Protein AF-A0AA94ITA0-F1 (afdb_monomer_lite)

Foldseek 3Di:
DLVVCVVQLPDDWDKDKDWDFPVVVVVVVVLQADKDFDDDWDDDPNTTTTTIMGHSVRCCSNCVVCNVVVVVD

Secondary structure (DSSP, 8-state):
-HHHHHHHHHSSS-EEEEEEEHHHHHHHHHTT---EE-S--EEETTEEEEEEEEEHHHHHHHHHHHGGGGG--

Organism: NCBI:txid1177574

Sequence (73 aa):
MALAVKPIVEDKYSYMIAEIDSKLLKVMKVLRFGTSQIGKSIDYLTSETIPVCFSKRGIMGFFSKYGELCKAA

Structure (mmCIF, N/CA/C/O backbone):
data_AF-A0AA94ITA0-F1
#
_entry.id   AF-A0AA94ITA0-F1
#
loop_
_atom_site.group_PDB
_atom_site.id
_atom_site.type_symbol
_atom_site.label_atom_id
_atom_site.label_alt_id
_atom_site.label_comp_id
_atom_site.label_asym_id
_atom_site.label_entity_id
_atom_site.label_seq_id
_atom_site.pdbx_PDB_ins_code
_atom_site.Cartn_x
_atom_site.Cartn_y
_atom_site.Cartn_z
_atom_site.occupancy
_atom_site.B_iso_or_equiv
_atom_site.auth_seq_id
_atom_site.auth_comp_id
_atom_site.auth_asym_id
_atom_site.auth_atom_id
_atom_site.pdbx_PDB_model_num
ATOM 1 N N . MET A 1 1 ? 1.323 -5.182 7.187 1.00 81.75 1 MET A N 1
ATOM 2 C CA . MET A 1 1 ? 0.485 -4.328 6.307 1.00 81.75 1 MET A CA 1
ATOM 3 C C . MET A 1 1 ? -0.758 -3.785 7.010 1.00 81.75 1 MET A C 1
ATOM 5 O O . MET A 1 1 ? -0.936 -2.580 6.974 1.00 81.75 1 MET A O 1
ATOM 9 N N . ALA A 1 2 ? -1.575 -4.607 7.691 1.00 89.94 2 ALA A N 1
ATOM 10 C CA . ALA A 1 2 ? -2.774 -4.134 8.411 1.00 89.94 2 ALA A CA 1
ATOM 11 C C . ALA A 1 2 ? -2.485 -3.020 9.440 1.00 89.94 2 ALA A C 1
ATOM 13 O O . ALA A 1 2 ? -3.121 -1.972 9.393 1.00 89.94 2 ALA A O 1
ATOM 14 N N . LEU A 1 3 ? -1.448 -3.185 10.270 1.00 92.12 3 LEU A N 1
ATOM 15 C CA . LEU A 1 3 ? -1.001 -2.141 11.205 1.00 92.12 3 LEU A CA 1
ATOM 16 C C . LEU A 1 3 ? -0.505 -0.870 10.501 1.00 92.12 3 LEU A C 1
ATOM 18 O O . LEU A 1 3 ? -0.767 0.227 10.971 1.00 92.12 3 LEU A O 1
ATOM 22 N N . ALA A 1 4 ? 0.168 -1.008 9.355 1.00 90.31 4 ALA A N 1
ATOM 23 C CA . ALA A 1 4 ? 0.711 0.131 8.610 1.00 90.31 4 ALA A CA 1
ATOM 24 C C . ALA A 1 4 ? -0.394 1.007 7.999 1.00 90.31 4 ALA A C 1
ATOM 26 O O . ALA A 1 4 ? -0.240 2.218 7.895 1.00 90.31 4 ALA A O 1
ATOM 27 N N . VAL A 1 5 ? -1.520 0.401 7.612 1.00 93.06 5 VAL A N 1
ATOM 28 C CA . VAL A 1 5 ? -2.649 1.128 7.016 1.00 93.06 5 VAL A CA 1
ATOM 29 C C . VAL A 1 5 ? -3.690 1.575 8.045 1.00 93.06 5 VAL A C 1
ATOM 31 O O . VAL A 1 5 ? -4.544 2.395 7.715 1.00 93.06 5 VAL A O 1
ATOM 34 N N . LYS A 1 6 ? -3.624 1.074 9.288 1.00 93.88 6 LYS A N 1
ATOM 35 C CA . LYS A 1 6 ? -4.554 1.420 10.375 1.00 93.88 6 LYS A CA 1
ATOM 36 C C . LYS A 1 6 ? -4.660 2.940 10.609 1.00 93.88 6 LYS A C 1
ATOM 38 O O . LYS A 1 6 ? -5.790 3.423 10.574 1.00 93.88 6 LYS A O 1
ATOM 43 N N . PRO A 1 7 ? -3.559 3.717 10.711 1.00 92.50 7 PRO A N 1
ATOM 44 C CA . PRO A 1 7 ? -3.651 5.171 10.889 1.00 92.50 7 PRO A CA 1
ATOM 45 C C . PRO A 1 7 ? -4.391 5.873 9.742 1.00 92.50 7 PRO A C 1
ATOM 47 O O . PRO A 1 7 ? -5.096 6.857 9.946 1.00 92.50 7 PRO A O 1
ATOM 50 N N . 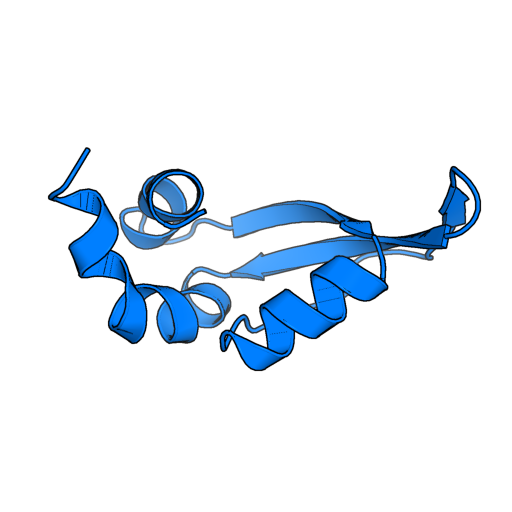ILE A 1 8 ? -4.278 5.336 8.524 1.00 93.62 8 ILE A N 1
ATOM 51 C CA . ILE A 1 8 ? -4.964 5.866 7.343 1.00 93.62 8 ILE A CA 1
ATOM 52 C C . ILE A 1 8 ? -6.470 5.574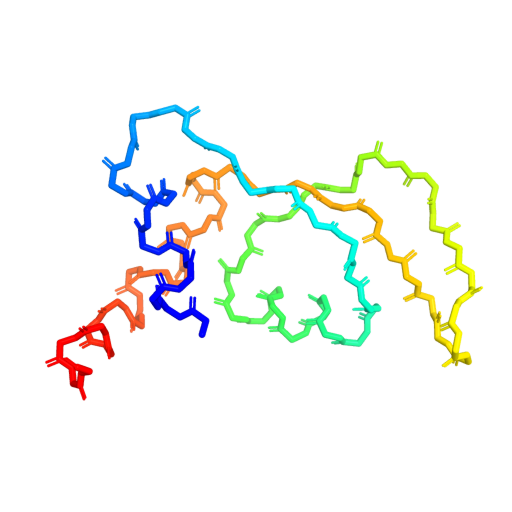 7.436 1.00 93.62 8 ILE A C 1
ATOM 54 O O . ILE A 1 8 ? -7.305 6.396 7.084 1.00 93.62 8 ILE A O 1
ATOM 58 N N . VAL A 1 9 ? -6.873 4.417 7.949 1.00 93.75 9 VAL A N 1
ATOM 59 C CA . VAL A 1 9 ? -8.304 4.111 8.091 1.00 93.75 9 VAL A CA 1
ATOM 60 C C . VAL A 1 9 ? -8.948 4.884 9.248 1.00 93.75 9 VAL A C 1
ATOM 62 O O . VAL A 1 9 ? -10.121 5.251 9.151 1.00 93.75 9 VAL A O 1
ATOM 65 N N . GLU A 1 10 ?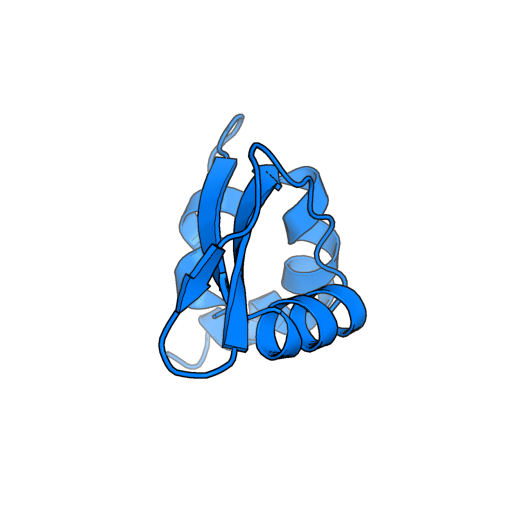 -8.205 5.154 10.320 1.00 92.94 10 GLU A N 1
ATOM 66 C CA . GLU A 1 10 ? -8.714 5.849 11.510 1.00 92.94 10 GLU A CA 1
ATOM 67 C C . GLU A 1 10 ? -8.891 7.359 11.288 1.00 92.94 10 GLU A C 1
ATOM 69 O O . GLU A 1 10 ? -9.867 7.935 11.769 1.00 92.94 10 GLU A O 1
ATOM 74 N N . ASP A 1 11 ? -8.033 7.989 10.485 1.00 94.38 11 ASP A N 1
ATOM 75 C CA . ASP A 1 11 ? -8.164 9.408 10.148 1.00 94.38 11 ASP A CA 1
ATOM 76 C C . ASP A 1 11 ? -9.329 9.692 9.169 1.00 94.38 11 ASP A C 1
ATOM 78 O O . ASP A 1 11 ? -9.796 8.819 8.427 1.00 94.38 11 ASP A O 1
ATOM 82 N N . LYS A 1 12 ? -9.857 10.923 9.173 1.00 87.31 12 LYS A N 1
ATOM 83 C CA . LYS A 1 12 ? -11.030 11.318 8.378 1.00 87.31 12 LYS A CA 1
ATOM 84 C C . LYS A 1 12 ? -10.722 11.498 6.885 1.00 87.31 12 LYS A C 1
ATOM 86 O O . LYS A 1 12 ? -11.552 11.096 6.068 1.00 87.31 12 LYS A O 1
ATOM 91 N N . TYR A 1 13 ? -9.570 12.071 6.528 1.00 86.62 13 TYR A N 1
ATOM 92 C CA . TYR A 1 13 ? -9.227 12.475 5.152 1.00 86.62 13 TYR A CA 1
ATOM 93 C C . TYR A 1 13 ? -7.780 12.140 4.780 1.00 86.62 13 TYR A C 1
ATOM 95 O O . TYR A 1 13 ? -7.089 12.906 4.109 1.00 86.62 13 TYR A O 1
ATOM 103 N N . SER A 1 14 ? -7.319 10.978 5.208 1.00 94.19 14 SER A N 1
ATOM 104 C CA . SER A 1 14 ? -5.950 10.538 4.996 1.00 94.19 14 SER A CA 1
ATOM 105 C C . SER A 1 14 ? -5.742 9.822 3.662 1.00 94.19 14 SER A C 1
ATOM 107 O O . SER A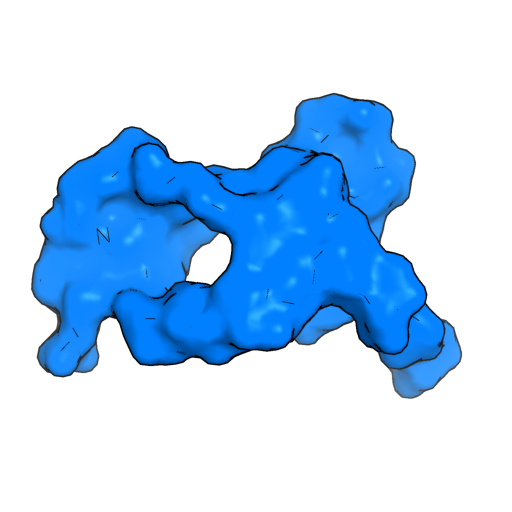 1 14 ? -6.645 9.239 3.039 1.00 94.19 14 SER A O 1
ATOM 109 N N . TYR A 1 15 ? -4.478 9.851 3.258 1.00 94.12 15 TYR A N 1
ATOM 110 C CA . TYR A 1 15 ? -3.963 9.189 2.077 1.00 94.12 15 TYR A CA 1
ATOM 111 C C . TYR A 1 15 ? -2.652 8.496 2.424 1.00 94.12 15 TYR A C 1
ATOM 113 O O . TYR A 1 15 ? -1.861 8.998 3.218 1.00 94.12 15 TYR A O 1
ATOM 121 N N . MET A 1 16 ? -2.413 7.355 1.789 1.00 93.44 16 MET A N 1
ATOM 122 C CA . MET A 1 16 ? -1.100 6.727 1.739 1.00 93.44 16 MET A CA 1
ATOM 123 C C . MET A 1 16 ? -0.487 7.024 0.375 1.00 93.44 16 MET A C 1
ATOM 125 O O . MET A 1 16 ? -1.129 6.788 -0.648 1.00 93.44 16 MET A O 1
ATOM 129 N N . ILE A 1 17 ? 0.745 7.521 0.361 1.00 95.31 17 ILE A N 1
ATOM 130 C CA . ILE A 1 17 ? 1.549 7.693 -0.851 1.00 95.31 17 ILE A CA 1
ATOM 131 C C . ILE A 1 17 ? 2.738 6.748 -0.734 1.00 95.31 17 ILE A C 1
ATOM 133 O O . ILE A 1 17 ? 3.343 6.657 0.333 1.00 95.31 17 ILE A O 1
ATOM 137 N N . ALA A 1 18 ? 3.036 6.017 -1.803 1.00 94.75 18 ALA A N 1
ATOM 138 C CA . ALA A 1 18 ? 4.137 5.067 -1.818 1.00 94.75 18 ALA A CA 1
ATOM 139 C C . ALA A 1 18 ? 4.672 4.855 -3.234 1.00 94.75 18 ALA A C 1
ATOM 141 O O . ALA A 1 18 ? 3.926 4.920 -4.208 1.00 94.75 18 ALA A O 1
ATOM 142 N N . GLU A 1 19 ? 5.953 4.527 -3.330 1.00 96.50 19 GLU A N 1
ATOM 143 C CA . GLU A 1 19 ? 6.549 3.916 -4.513 1.00 96.50 19 GLU A CA 1
ATOM 144 C C . GLU A 1 19 ? 6.541 2.403 -4.308 1.00 96.50 19 GLU A C 1
ATOM 146 O O . GLU A 1 19 ? 7.039 1.905 -3.297 1.00 96.50 19 GLU A O 1
ATOM 151 N N . ILE A 1 20 ? 5.895 1.666 -5.211 1.00 95.75 20 ILE A N 1
ATOM 152 C CA . ILE A 1 20 ? 5.651 0.234 -5.026 1.00 95.75 20 ILE A CA 1
ATOM 153 C C . ILE A 1 20 ? 6.108 -0.528 -6.260 1.00 95.75 20 ILE A C 1
ATOM 155 O O . ILE A 1 20 ? 5.743 -0.192 -7.385 1.00 95.75 20 ILE A O 1
ATOM 159 N N . ASP A 1 21 ? 6.860 -1.598 -6.024 1.00 96.94 21 ASP A N 1
ATOM 160 C CA . ASP A 1 21 ? 7.172 -2.603 -7.034 1.00 96.94 21 ASP A CA 1
ATOM 161 C C . ASP A 1 21 ? 5.897 -3.119 -7.733 1.00 96.94 21 ASP A C 1
ATOM 163 O O . ASP A 1 21 ? 4.890 -3.449 -7.100 1.00 96.94 21 ASP A O 1
ATOM 167 N N . SER A 1 22 ? 5.939 -3.238 -9.057 1.00 96.25 22 SER A N 1
ATOM 168 C CA . SER A 1 22 ? 4.794 -3.622 -9.886 1.00 96.25 22 SER A CA 1
ATOM 169 C C . SER A 1 22 ? 4.201 -4.992 -9.525 1.00 96.25 22 SER A C 1
ATOM 171 O O . SER A 1 22 ? 2.989 -5.196 -9.663 1.00 96.25 22 SER A O 1
ATOM 173 N N . LYS A 1 23 ? 5.007 -5.943 -9.029 1.00 96.12 23 LYS A N 1
ATOM 174 C CA . LYS A 1 23 ? 4.540 -7.273 -8.605 1.00 96.12 23 LYS A CA 1
ATOM 175 C C . LYS A 1 23 ? 3.841 -7.177 -7.253 1.00 96.12 23 LYS A C 1
ATOM 177 O O . LYS A 1 23 ? 2.750 -7.730 -7.103 1.00 96.12 23 LYS A O 1
ATOM 182 N N . LEU A 1 24 ? 4.394 -6.417 -6.307 1.00 95.56 24 LEU A N 1
ATOM 183 C CA . LEU A 1 24 ? 3.723 -6.133 -5.037 1.00 95.56 24 LEU A CA 1
ATOM 184 C C . LEU A 1 24 ? 2.402 -5.380 -5.260 1.00 95.56 24 LEU A C 1
ATOM 186 O O . LEU A 1 24 ? 1.382 -5.749 -4.676 1.00 95.56 24 LEU A O 1
ATOM 190 N N . LEU A 1 25 ? 2.370 -4.398 -6.166 1.00 96.06 25 LEU A N 1
ATOM 191 C CA . LEU A 1 25 ? 1.149 -3.661 -6.496 1.00 96.06 25 LEU A CA 1
ATOM 192 C C . LEU A 1 25 ? 0.047 -4.588 -7.037 1.00 96.06 25 LEU A C 1
ATOM 194 O O . LEU A 1 25 ? -1.123 -4.430 -6.679 1.00 96.06 25 LEU A O 1
ATOM 198 N N . LYS A 1 26 ? 0.396 -5.593 -7.855 1.00 96.19 26 LYS A N 1
ATOM 199 C CA . LYS A 1 26 ? -0.557 -6.623 -8.315 1.00 96.19 26 LYS A CA 1
ATOM 200 C C . LYS A 1 26 ? -1.146 -7.409 -7.142 1.00 96.19 26 LYS A C 1
ATOM 202 O O . LYS A 1 26 ? -2.363 -7.576 -7.082 1.00 96.19 26 LYS A O 1
ATOM 207 N N . VAL A 1 27 ? -0.316 -7.832 -6.185 1.00 96.12 27 VAL A N 1
ATOM 208 C CA . VAL A 1 27 ? -0.779 -8.527 -4.970 1.00 96.12 27 VAL A CA 1
ATOM 209 C C . VAL A 1 27 ? -1.709 -7.631 -4.150 1.00 96.12 27 VAL A C 1
ATOM 211 O O . VAL A 1 27 ? -2.781 -8.069 -3.734 1.00 96.12 27 VAL A O 1
ATOM 214 N N . MET A 1 28 ? -1.363 -6.355 -3.970 1.00 95.50 28 MET A N 1
ATOM 215 C CA . MET A 1 28 ? -2.207 -5.402 -3.242 1.00 95.50 28 MET A CA 1
ATOM 216 C C . MET A 1 28 ? -3.578 -5.214 -3.906 1.00 95.50 28 MET A C 1
ATOM 218 O O . MET A 1 28 ? -4.596 -5.201 -3.214 1.00 95.50 28 MET A O 1
ATOM 222 N N . LYS A 1 29 ? -3.645 -5.145 -5.242 1.00 94.88 29 LYS A N 1
ATOM 223 C CA . LYS A 1 29 ? -4.924 -5.074 -5.973 1.00 94.88 29 LYS A CA 1
ATOM 224 C C . LYS A 1 29 ? -5.801 -6.306 -5.715 1.00 94.88 29 LYS A C 1
ATOM 226 O O . LYS A 1 29 ? -6.988 -6.154 -5.431 1.00 94.88 29 LYS A O 1
ATOM 231 N N . VAL A 1 30 ? -5.225 -7.513 -5.723 1.00 96.75 30 VAL A N 1
ATOM 232 C CA . VAL A 1 30 ? -5.942 -8.762 -5.373 1.00 96.75 30 VAL A CA 1
ATOM 233 C C . VAL A 1 30 ? -6.444 -8.734 -3.925 1.00 96.75 30 VAL A C 1
ATOM 235 O O . VAL A 1 30 ? -7.553 -9.181 -3.630 1.00 96.75 30 VAL A O 1
ATOM 238 N N . LEU A 1 31 ? -5.668 -8.131 -3.024 1.00 95.75 31 LEU A N 1
ATOM 239 C CA . LEU A 1 31 ? -6.038 -7.900 -1.627 1.00 95.75 31 LEU A CA 1
ATOM 240 C C . LEU A 1 31 ? -7.055 -6.759 -1.427 1.00 95.75 31 LEU A C 1
ATOM 242 O O . LEU A 1 31 ? -7.323 -6.390 -0.285 1.00 95.75 31 LEU A O 1
ATOM 246 N N . ARG A 1 32 ? -7.682 -6.259 -2.502 1.00 95.31 32 ARG A N 1
ATOM 247 C CA . ARG A 1 32 ? -8.740 -5.231 -2.498 1.00 95.31 32 ARG A CA 1
ATOM 248 C C . ARG A 1 32 ? -8.270 -3.825 -2.126 1.00 95.31 32 ARG A C 1
ATOM 250 O O . ARG A 1 32 ? -9.059 -3.037 -1.605 1.00 95.31 32 ARG A O 1
ATOM 257 N N . PHE A 1 33 ? -7.017 -3.488 -2.423 1.00 95.44 33 PHE A N 1
ATOM 258 C CA . PHE A 1 33 ? -6.597 -2.090 -2.436 1.00 95.44 33 PHE A CA 1
ATOM 259 C C . PHE A 1 33 ? -7.058 -1.394 -3.723 1.00 95.44 33 PHE A C 1
ATOM 261 O O . PHE A 1 33 ? -6.745 -1.831 -4.830 1.00 95.44 33 PHE A O 1
ATOM 268 N N . GLY A 1 34 ? -7.758 -0.273 -3.570 1.00 94.25 34 GLY A N 1
ATOM 269 C CA . GLY A 1 34 ? -7.993 0.708 -4.624 1.00 94.25 34 GLY A CA 1
ATOM 270 C C . GLY A 1 34 ? -6.814 1.672 -4.717 1.00 94.25 34 GLY A C 1
ATOM 271 O O . GLY A 1 34 ? -6.506 2.362 -3.745 1.00 94.25 34 GLY A O 1
ATOM 272 N N . THR A 1 35 ? -6.152 1.698 -5.873 1.00 92.62 35 THR A N 1
ATOM 273 C CA . THR A 1 35 ? -4.879 2.403 -6.085 1.00 92.62 35 THR A CA 1
ATOM 274 C C . THR A 1 35 ? -4.995 3.356 -7.264 1.00 92.62 35 THR A C 1
ATOM 276 O O . THR A 1 35 ? -5.513 2.944 -8.304 1.00 92.62 35 THR A O 1
ATOM 279 N N . SER A 1 36 ? -4.418 4.549 -7.160 1.00 95.12 36 SER A N 1
ATOM 280 C CA . SER A 1 36 ? -4.245 5.454 -8.299 1.00 95.12 36 SER A CA 1
ATOM 281 C C . SER A 1 36 ? -2.763 5.717 -8.517 1.00 95.12 36 SER A C 1
ATOM 283 O O . SER A 1 36 ? -2.057 6.080 -7.583 1.00 95.12 36 SER A O 1
ATOM 285 N N . GLN A 1 37 ? -2.280 5.527 -9.741 1.00 96.38 37 GLN A N 1
ATOM 286 C CA . GLN A 1 37 ? -0.924 5.930 -10.105 1.00 96.38 37 GLN A CA 1
ATOM 287 C C . GLN A 1 37 ? -0.864 7.458 -10.185 1.00 96.38 37 GLN A C 1
ATOM 289 O O . GLN A 1 37 ? -1.738 8.074 -10.793 1.00 96.38 37 GLN A O 1
ATOM 294 N N . ILE A 1 38 ? 0.141 8.062 -9.551 1.00 97.31 38 ILE A N 1
ATOM 295 C CA . ILE A 1 38 ? 0.265 9.528 -9.429 1.00 97.31 38 ILE A CA 1
ATOM 296 C C . ILE A 1 38 ? 1.453 10.107 -10.204 1.00 97.31 38 ILE A C 1
ATOM 298 O O . ILE A 1 38 ? 1.666 11.315 -10.195 1.00 97.31 38 ILE A O 1
ATOM 302 N N . GLY A 1 39 ? 2.224 9.264 -10.886 1.00 96.56 39 GLY A N 1
ATOM 303 C CA . GLY A 1 39 ? 3.395 9.680 -11.649 1.00 96.56 39 GLY A CA 1
ATOM 304 C C . GLY A 1 39 ? 3.867 8.603 -12.615 1.00 96.56 39 GLY A C 1
ATOM 305 O O . GLY A 1 39 ? 3.277 7.525 -12.703 1.00 96.56 39 GLY A O 1
ATOM 306 N N . LYS A 1 40 ? 4.937 8.896 -13.355 1.00 97.50 40 LYS A N 1
ATOM 307 C CA . LYS A 1 40 ? 5.573 7.912 -14.239 1.00 97.50 40 LYS A CA 1
ATOM 308 C C . LYS A 1 40 ? 6.269 6.840 -13.402 1.00 97.50 40 LYS A C 1
ATOM 310 O O . LYS A 1 40 ? 6.850 7.158 -12.369 1.00 97.50 40 LYS A O 1
ATOM 315 N N . SER A 1 41 ? 6.186 5.592 -13.845 1.00 96.88 41 SER A N 1
ATOM 316 C CA . SER A 1 41 ? 6.987 4.514 -13.278 1.00 96.88 41 SER A CA 1
ATOM 317 C C . SER A 1 41 ? 8.451 4.645 -13.697 1.00 96.88 41 SER A C 1
ATOM 319 O O . SER A 1 41 ? 8.771 5.310 -14.687 1.00 96.88 41 SER A O 1
ATOM 321 N N . ILE A 1 42 ? 9.331 4.020 -12.918 1.00 97.50 42 ILE A N 1
ATOM 322 C CA . ILE A 1 42 ? 10.759 3.893 -13.215 1.00 97.50 42 ILE A CA 1
ATOM 323 C C . ILE A 1 42 ? 11.190 2.441 -13.033 1.00 97.50 42 ILE A C 1
ATOM 325 O O . ILE A 1 42 ? 10.660 1.742 -12.172 1.00 97.50 42 ILE A O 1
ATOM 329 N N . ASP A 1 43 ? 12.181 1.994 -13.794 1.00 97.62 43 ASP A N 1
ATOM 330 C CA . ASP A 1 43 ? 12.826 0.712 -13.526 1.00 97.62 43 ASP A CA 1
ATOM 331 C C . ASP A 1 43 ? 13.839 0.876 -12.390 1.00 97.62 43 ASP A C 1
ATOM 333 O O . ASP A 1 43 ? 14.791 1.652 -12.485 1.00 97.62 43 ASP A O 1
ATOM 337 N N . TYR A 1 44 ? 13.637 0.134 -11.302 1.00 94.62 44 TYR A N 1
ATOM 338 C CA . TYR A 1 44 ? 14.504 0.143 -10.129 1.00 94.62 44 TYR A CA 1
ATOM 339 C C . TYR A 1 44 ? 14.729 -1.287 -9.642 1.00 94.62 44 TYR A C 1
ATOM 341 O O . TYR A 1 44 ? 13.789 -2.063 -9.488 1.00 94.62 44 TYR A O 1
ATOM 349 N N . LEU A 1 45 ? 15.993 -1.662 -9.421 1.00 92.38 45 LEU A N 1
ATOM 350 C CA . LEU A 1 45 ? 16.379 -3.007 -8.972 1.00 92.38 45 LEU A CA 1
ATOM 351 C C . LEU A 1 45 ? 15.703 -4.138 -9.772 1.00 92.38 45 LEU A C 1
ATOM 353 O O . LEU A 1 45 ? 15.137 -5.069 -9.203 1.00 92.38 45 LEU A O 1
ATOM 357 N N . THR A 1 46 ? 15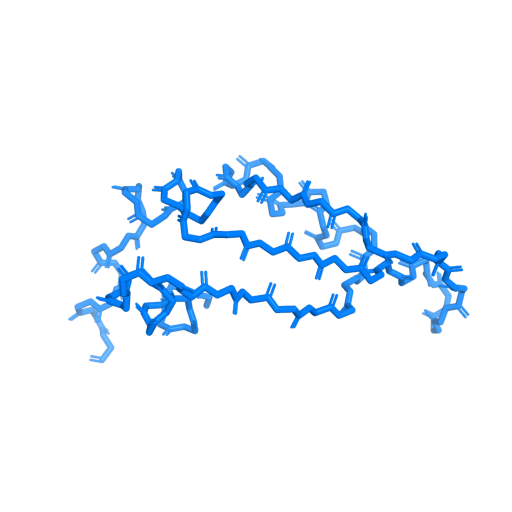.793 -4.077 -11.106 1.00 93.69 46 THR A N 1
ATOM 358 C CA . THR A 1 46 ? 15.271 -5.096 -12.048 1.00 93.69 46 THR A CA 1
ATOM 359 C C . THR A 1 46 ? 13.746 -5.264 -12.065 1.00 93.69 46 THR A C 1
ATOM 361 O O . THR A 1 46 ? 13.234 -6.264 -12.573 1.00 93.69 46 THR A O 1
ATOM 364 N N . SER A 1 47 ? 13.004 -4.295 -11.529 1.00 94.75 47 SER A N 1
ATOM 365 C CA . SER A 1 47 ? 11.547 -4.288 -11.588 1.00 94.75 47 SER A CA 1
ATOM 366 C C . SER A 1 47 ? 10.995 -2.875 -11.734 1.00 94.75 47 SER A C 1
ATOM 368 O O . SER A 1 47 ? 11.599 -1.895 -11.301 1.00 94.75 47 SER A O 1
ATOM 370 N N . GLU A 1 48 ? 9.815 -2.770 -12.331 1.00 97.88 48 GLU A N 1
ATOM 371 C CA . GLU A 1 48 ? 9.114 -1.498 -12.441 1.00 97.88 48 GLU A CA 1
ATOM 372 C C . GLU A 1 48 ? 8.632 -1.054 -11.049 1.00 97.88 48 GLU A C 1
ATOM 374 O O . GLU A 1 48 ? 7.893 -1.779 -10.380 1.00 97.88 48 GLU A O 1
ATOM 379 N N . THR A 1 49 ? 9.025 0.145 -10.628 1.00 97.94 49 THR A N 1
ATOM 380 C CA . THR A 1 49 ? 8.564 0.831 -9.418 1.00 97.94 49 THR A CA 1
ATOM 381 C C . THR A 1 49 ? 7.585 1.935 -9.800 1.00 97.94 49 THR A C 1
ATOM 383 O O . THR A 1 49 ? 7.885 2.807 -10.617 1.00 97.94 49 THR A O 1
ATOM 386 N N . ILE A 1 50 ? 6.387 1.886 -9.220 1.00 98.25 50 ILE A N 1
ATOM 387 C CA . ILE A 1 50 ? 5.251 2.720 -9.610 1.00 98.25 50 ILE A CA 1
ATOM 388 C C . ILE A 1 50 ? 4.872 3.635 -8.436 1.00 98.25 50 ILE A C 1
ATOM 390 O O . ILE A 1 50 ? 4.503 3.125 -7.372 1.00 98.25 50 ILE A O 1
ATOM 394 N N . PRO A 1 51 ? 4.900 4.969 -8.603 1.00 97.94 51 PRO A N 1
ATOM 395 C CA . PRO A 1 51 ? 4.395 5.893 -7.596 1.00 97.94 51 PRO A CA 1
ATOM 396 C C . PRO A 1 51 ? 2.863 5.860 -7.578 1.00 97.94 51 PRO A C 1
ATOM 398 O O . PRO A 1 51 ? 2.189 6.113 -8.583 1.00 97.94 51 PRO A O 1
ATOM 401 N N . VAL A 1 52 ? 2.296 5.557 -6.417 1.00 97.25 52 VAL A N 1
ATOM 402 C CA . VAL A 1 52 ? 0.859 5.364 -6.218 1.00 97.25 52 VAL A CA 1
ATOM 403 C C . VAL A 1 52 ? 0.347 6.133 -5.005 1.00 97.25 52 VAL A C 1
ATOM 405 O O . VAL A 1 52 ? 1.067 6.379 -4.037 1.00 97.25 52 VAL A O 1
ATOM 408 N N . CYS A 1 53 ? -0.938 6.470 -5.041 1.00 95.88 53 CYS A N 1
ATOM 409 C CA . CYS A 1 53 ? -1.692 6.926 -3.888 1.00 95.88 53 CYS A CA 1
ATOM 410 C C . CYS A 1 53 ? -2.870 5.995 -3.591 1.00 95.88 53 CYS A C 1
ATOM 412 O O . CYS A 1 53 ? -3.462 5.365 -4.475 1.00 95.88 53 CYS A O 1
ATOM 414 N N . PHE A 1 54 ? -3.224 5.938 -2.313 1.00 94.75 54 PHE A N 1
ATOM 415 C CA . PHE A 1 54 ? -4.370 5.208 -1.802 1.00 94.75 54 PHE A CA 1
ATOM 416 C C . PHE A 1 54 ? -5.155 6.138 -0.893 1.00 94.75 54 PHE A C 1
ATOM 418 O O . PHE A 1 54 ? -4.629 6.645 0.096 1.00 94.75 54 PHE A O 1
ATOM 425 N N . SER A 1 55 ? -6.428 6.348 -1.207 1.00 94.25 55 SER A N 1
ATOM 426 C CA . SER A 1 55 ? -7.341 7.007 -0.279 1.00 94.25 55 SER A CA 1
ATOM 427 C C . SER A 1 55 ? -7.783 6.032 0.809 1.00 94.25 55 SER A C 1
ATOM 429 O O . SER A 1 55 ? -7.778 4.813 0.605 1.00 94.25 55 SER A O 1
ATOM 431 N N . LYS A 1 56 ? -8.293 6.556 1.925 1.00 94.25 56 LYS A N 1
ATOM 432 C CA . LYS A 1 56 ? -9.029 5.760 2.920 1.00 94.25 56 LYS A CA 1
ATOM 433 C C . LYS A 1 56 ? -10.051 4.804 2.287 1.00 94.25 56 LYS A C 1
ATOM 435 O O . LYS A 1 56 ? -10.103 3.628 2.642 1.00 94.25 56 LYS A O 1
ATOM 440 N N . ARG A 1 57 ? -10.836 5.278 1.308 1.00 93.94 57 ARG A N 1
ATOM 441 C CA . ARG A 1 57 ? -11.824 4.450 0.589 1.00 93.94 57 ARG A CA 1
ATOM 442 C C . ARG A 1 57 ? -11.158 3.310 -0.184 1.00 93.94 57 ARG A C 1
ATOM 444 O O . ARG A 1 57 ? -11.677 2.199 -0.172 1.00 93.94 57 ARG A O 1
ATOM 451 N N . GLY A 1 58 ? -10.019 3.577 -0.822 1.00 94.19 58 GLY A N 1
ATOM 452 C CA . GLY A 1 58 ? -9.233 2.567 -1.530 1.00 94.19 58 GLY A CA 1
ATOM 453 C C . GLY A 1 58 ? -8.678 1.481 -0.604 1.00 94.19 58 GLY A C 1
ATOM 454 O O . GLY A 1 58 ? -8.625 0.320 -0.987 1.00 94.19 58 GLY A O 1
ATOM 455 N N . ILE A 1 59 ? -8.327 1.822 0.634 1.00 95.50 59 ILE A N 1
ATOM 456 C CA . ILE A 1 59 ? -7.789 0.870 1.621 1.00 95.50 59 ILE A CA 1
ATOM 457 C C . ILE A 1 59 ? -8.900 0.072 2.323 1.00 95.50 59 ILE A C 1
ATOM 459 O O . ILE A 1 59 ? -8.681 -1.063 2.750 1.00 95.50 59 ILE A O 1
ATOM 463 N N . MET A 1 60 ? -10.110 0.628 2.420 1.00 94.69 60 MET A N 1
ATOM 464 C CA . MET A 1 60 ? -11.223 0.046 3.180 1.00 94.69 60 MET A CA 1
ATOM 465 C C . MET A 1 60 ? -11.580 -1.387 2.750 1.00 94.69 60 MET A C 1
ATOM 467 O O . MET A 1 60 ? -11.973 -2.206 3.582 1.00 94.69 60 MET A O 1
ATOM 471 N N . GLY A 1 61 ? -11.415 -1.720 1.465 1.00 94.56 61 GLY A N 1
ATOM 472 C CA . GLY A 1 61 ? -11.659 -3.070 0.947 1.00 94.56 61 GLY A CA 1
ATOM 473 C C . GLY A 1 61 ? -10.723 -4.126 1.543 1.00 94.56 61 GLY A C 1
ATOM 474 O O . GLY A 1 61 ? -11.162 -5.234 1.852 1.00 94.56 61 GLY A O 1
ATOM 475 N N . PHE A 1 62 ? -9.455 -3.771 1.753 1.00 95.69 62 PHE A N 1
ATOM 476 C CA . PHE A 1 62 ? -8.487 -4.606 2.460 1.00 95.69 62 PHE A CA 1
ATOM 477 C C . PHE A 1 62 ? -8.773 -4.620 3.965 1.00 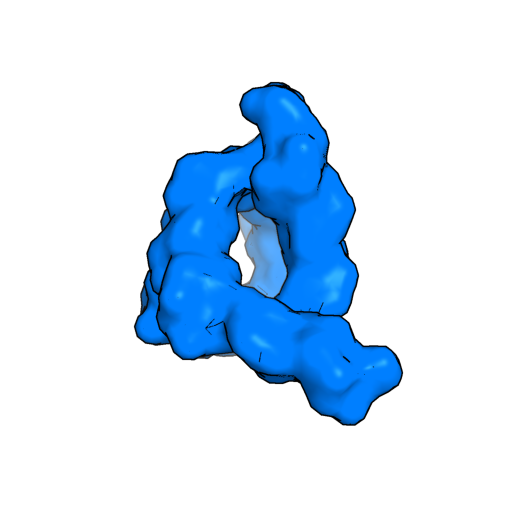95.69 62 PHE A C 1
ATOM 479 O O . PHE A 1 62 ? -8.886 -5.684 4.573 1.00 95.69 62 PHE A O 1
ATOM 486 N N . PHE A 1 63 ? -8.926 -3.441 4.574 1.00 95.00 63 PHE A N 1
ATOM 487 C CA . PHE A 1 63 ? -9.027 -3.324 6.029 1.00 95.00 63 PHE A CA 1
ATOM 488 C C . PHE A 1 63 ? -10.301 -3.962 6.594 1.00 95.00 63 PHE A C 1
ATOM 490 O O . PHE A 1 63 ? -10.246 -4.609 7.631 1.00 95.00 63 PHE A O 1
ATOM 497 N N . SER A 1 64 ? -11.430 -3.881 5.888 1.00 94.44 64 SER A N 1
ATOM 498 C CA . SER A 1 64 ? -12.665 -4.574 6.293 1.00 94.44 64 SER A CA 1
ATOM 499 C C . SER A 1 64 ? -12.519 -6.098 6.344 1.00 94.44 64 SER A C 1
ATOM 501 O O . SER A 1 64 ? -13.179 -6.746 7.148 1.00 94.44 64 SER A O 1
ATOM 503 N N . LYS A 1 65 ? -11.646 -6.680 5.511 1.00 95.31 65 LYS A N 1
ATOM 504 C CA . LYS A 1 65 ? -11.417 -8.130 5.463 1.00 95.31 65 LYS A CA 1
ATOM 505 C C . LYS A 1 65 ? -10.323 -8.597 6.427 1.00 95.31 65 LYS A C 1
ATOM 507 O O . LYS A 1 65 ? -10.400 -9.712 6.930 1.00 95.31 65 LYS A O 1
ATOM 512 N N . TYR A 1 66 ? -9.301 -7.775 6.654 1.00 94.44 66 TYR A N 1
ATOM 513 C CA . TYR A 1 66 ? -8.074 -8.180 7.351 1.00 94.44 66 TYR A CA 1
ATOM 514 C C . TYR A 1 66 ? -7.743 -7.329 8.589 1.00 94.44 66 TYR A C 1
ATOM 516 O O . TYR A 1 66 ? -6.713 -7.552 9.218 1.00 94.44 66 TYR A O 1
ATOM 524 N N . GLY A 1 67 ? -8.583 -6.358 8.956 1.00 90.94 67 GLY A N 1
ATOM 525 C CA . GLY A 1 67 ? -8.344 -5.425 10.065 1.00 90.94 67 GLY A CA 1
ATOM 526 C C . GLY A 1 67 ? -8.286 -6.094 11.438 1.00 90.94 67 GLY A C 1
ATOM 527 O O . GLY A 1 67 ? -7.575 -5.617 12.317 1.00 90.94 67 GLY A O 1
ATOM 528 N N . GLU A 1 68 ? -8.935 -7.247 11.603 1.00 91.50 68 GLU A N 1
ATOM 529 C CA . GLU A 1 68 ? -8.853 -8.057 12.825 1.00 91.50 68 GLU A CA 1
ATOM 530 C C . GLU A 1 68 ? -7.422 -8.524 13.134 1.00 91.50 68 GLU A C 1
ATOM 532 O O . GLU A 1 68 ? -7.065 -8.676 14.299 1.00 91.50 68 GLU A O 1
ATOM 537 N N . LEU A 1 69 ? -6.557 -8.647 12.117 1.00 90.50 69 LEU A N 1
ATOM 538 C CA . LEU A 1 69 ? -5.137 -8.968 12.309 1.00 90.50 69 LEU A CA 1
ATOM 539 C C . LEU A 1 69 ? -4.394 -7.903 13.130 1.00 90.50 69 LEU A C 1
ATOM 541 O O . LEU A 1 69 ? -3.339 -8.191 13.682 1.00 90.50 69 LEU A O 1
ATOM 545 N N . CYS A 1 70 ? -4.930 -6.683 13.239 1.00 87.31 70 CYS A N 1
ATOM 546 C CA . CYS A 1 70 ? -4.362 -5.638 14.089 1.00 87.31 70 CYS A CA 1
ATOM 547 C C . CYS A 1 70 ? -4.521 -5.916 15.592 1.00 87.31 70 CYS A C 1
ATOM 549 O O . CYS A 1 70 ? -3.879 -5.231 16.378 1.00 87.31 70 CYS A O 1
ATOM 551 N N . LYS A 1 71 ? -5.385 -6.858 15.999 1.00 83.88 71 LYS A N 1
ATOM 552 C CA . LYS A 1 71 ? -5.609 -7.221 17.412 1.00 83.88 71 LYS A CA 1
ATOM 553 C C . LYS A 1 71 ? -4.649 -8.302 17.916 1.00 83.88 71 LYS A C 1
ATOM 555 O O . LYS A 1 71 ? -4.584 -8.536 19.114 1.00 83.88 71 LYS A O 1
ATOM 560 N N . ALA A 1 72 ? -3.950 -8.978 17.005 1.00 71.38 72 ALA A N 1
ATOM 561 C CA . ALA A 1 72 ? -3.001 -10.047 17.314 1.00 71.38 72 ALA A CA 1
ATOM 562 C C . ALA A 1 72 ? -1.557 -9.537 17.501 1.00 71.38 72 ALA A C 1
ATOM 564 O O . ALA A 1 72 ? -0.630 -10.345 17.512 1.00 71.38 72 ALA A O 1
ATOM 565 N N . ALA A 1 73 ? -1.372 -8.216 17.569 1.00 57.47 73 ALA A N 1
ATOM 566 C CA . ALA A 1 73 ? -0.082 -7.538 17.605 1.00 57.47 73 ALA A CA 1
ATOM 567 C C . ALA A 1 73 ? 0.146 -6.821 18.935 1.00 57.47 73 ALA A C 1
ATOM 569 O O . ALA A 1 73 ? -0.858 -6.357 19.522 1.00 57.47 73 ALA A O 1
#

pLDDT: mean 93.42, std 5.87, range [57.47, 98.25]

Radius of gyration: 12.69 Å; chains: 1; bounding box: 29×22×32 Å